Protein AF-A0A2X0KFT3-F1 (afdb_monomer_lite)

Sequence (91 aa):
MANLEIPAGLRLPRTGVCPETRALARERTARLRAAVARLPARCAPLMDALLDDPTADYRTLAARLGVPRGSIGPTRAHCLDCLRRRLGPDV

Secondary structure (DSSP, 8-state):
----PPPGGG-----S--HHHHHHHHHHHHHHHHHHTTS-TTTHHHHHHHHH-TT--HHHHHHHHTS-GGGHHHHHHHHHHHHHHHH-TT-

Foldseek 3Di:
DDDPPDPPVVPDPCPDDDPVNVVVVVVVVVLLLVLLVPFPPLQSLLVVVCVVPVPDDLVRSCVVSVHDSVCSVVSNVVSVVSSDVSSDPPD

Radius of gyration: 20.77 Å; chains: 1; bounding box: 53×31×50 Å

InterPro domains:
  IPR013324 RNA polymerase sigma factor, region 3/4-like [SSF88659] (17-88)
  IPR036388 Winged helix-like DNA-binding domain superfamily [G3DSA:1.10.10.10] (10-88)

pLDDT: mean 86.43, std 13.91, range [39.88, 96.19]

Structure (mmCIF, N/CA/C/O backbone):
data_AF-A0A2X0KFT3-F1
#
_entry.id   AF-A0A2X0KFT3-F1
#
loop_
_atom_site.group_PDB
_atom_site.id
_atom_site.type_symbol
_atom_site.label_atom_id
_atom_site.label_alt_id
_atom_site.label_comp_id
_atom_site.label_asym_id
_atom_site.label_entity_id
_atom_site.label_seq_id
_atom_site.pdbx_PDB_ins_code
_atom_site.Cartn_x
_atom_site.Cartn_y
_atom_site.Cartn_z
_atom_site.occupancy
_atom_site.B_iso_or_equiv
_atom_site.auth_seq_id
_atom_site.auth_comp_id
_atom_site.auth_asym_id
_atom_site.auth_atom_id
_atom_site.pdbx_PDB_model_num
ATOM 1 N N . MET A 1 1 ? 38.422 -18.696 -36.023 1.00 39.88 1 MET A N 1
ATOM 2 C CA . MET A 1 1 ? 37.571 -18.088 -34.976 1.00 39.88 1 MET A CA 1
ATOM 3 C C . MET A 1 1 ? 37.362 -16.620 -35.319 1.00 39.88 1 MET A C 1
ATOM 5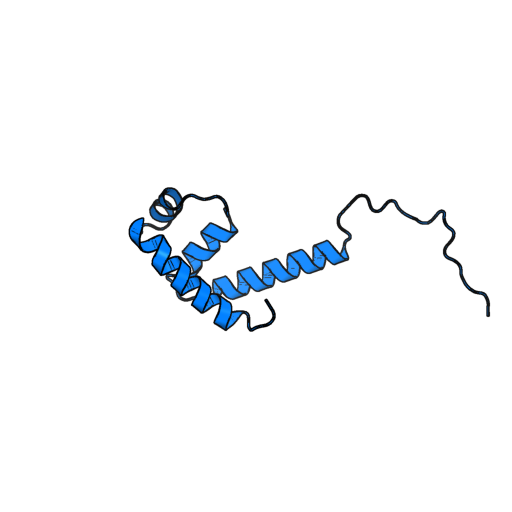 O O . MET A 1 1 ? 38.185 -15.800 -34.943 1.00 39.88 1 MET A O 1
ATOM 9 N N . ALA A 1 2 ? 36.332 -16.300 -36.108 1.00 51.28 2 ALA A N 1
ATOM 10 C CA . ALA A 1 2 ? 36.022 -14.914 -36.455 1.00 51.28 2 ALA A CA 1
ATOM 11 C C . ALA A 1 2 ? 35.238 -14.278 -35.302 1.00 51.28 2 ALA A C 1
ATOM 13 O O . ALA A 1 2 ? 34.150 -14.740 -34.961 1.00 51.28 2 ALA A O 1
ATOM 14 N N . ASN A 1 3 ? 35.826 -13.260 -34.678 1.00 53.19 3 ASN A N 1
ATOM 15 C CA . ASN A 1 3 ? 35.164 -12.434 -33.682 1.00 53.19 3 ASN A CA 1
ATOM 16 C C . ASN A 1 3 ? 34.073 -11.628 -34.400 1.00 53.19 3 ASN A C 1
ATOM 18 O O . ASN A 1 3 ? 34.391 -10.761 -35.212 1.00 53.19 3 ASN A O 1
ATOM 22 N N . LEU A 1 4 ? 32.799 -11.954 -34.171 1.00 62.06 4 LEU A N 1
ATOM 23 C CA . LEU A 1 4 ? 31.689 -11.210 -34.760 1.00 62.06 4 LEU A CA 1
ATOM 24 C C . LEU A 1 4 ? 31.510 -9.913 -33.960 1.00 62.06 4 LEU A C 1
ATOM 26 O O . LEU A 1 4 ? 30.713 -9.844 -33.026 1.00 62.06 4 LEU A O 1
ATOM 30 N N . GLU A 1 5 ? 32.311 -8.897 -34.281 1.00 62.16 5 GLU A N 1
ATOM 31 C CA . GLU A 1 5 ? 32.094 -7.554 -33.751 1.00 62.16 5 GLU A CA 1
ATOM 32 C C . GLU A 1 5 ? 30.737 -7.043 -34.235 1.00 62.16 5 GLU A C 1
ATOM 34 O O . GLU A 1 5 ? 30.454 -7.014 -35.434 1.00 62.16 5 GLU A O 1
ATOM 39 N N . ILE A 1 6 ? 29.878 -6.651 -33.292 1.00 65.19 6 ILE A N 1
ATOM 40 C CA . ILE A 1 6 ? 28.619 -5.985 -33.619 1.00 65.19 6 ILE A CA 1
ATOM 41 C C . ILE A 1 6 ? 28.987 -4.641 -34.262 1.00 65.19 6 ILE A C 1
ATOM 43 O O . ILE A 1 6 ? 29.588 -3.805 -33.580 1.00 65.19 6 ILE A O 1
ATOM 47 N N . PRO A 1 7 ? 28.649 -4.399 -35.543 1.00 60.50 7 PRO A N 1
ATOM 48 C CA . PRO A 1 7 ? 29.014 -3.162 -36.213 1.00 60.50 7 PRO A CA 1
ATOM 49 C C . PRO A 1 7 ? 28.406 -1.977 -35.462 1.00 60.50 7 PRO A C 1
ATOM 51 O O . PRO A 1 7 ? 27.223 -1.986 -35.112 1.00 60.50 7 PRO A O 1
ATOM 54 N N . ALA A 1 8 ? 29.217 -0.941 -35.230 1.00 59.09 8 ALA A N 1
ATOM 55 C CA . ALA A 1 8 ? 28.861 0.238 -34.437 1.00 59.09 8 ALA A CA 1
ATOM 56 C C . ALA A 1 8 ? 27.547 0.926 -34.881 1.00 59.09 8 ALA A C 1
ATOM 58 O O . ALA A 1 8 ? 26.915 1.618 -34.085 1.00 59.09 8 ALA A O 1
ATOM 59 N N . GLY A 1 9 ? 27.098 0.688 -36.120 1.00 56.53 9 GLY A N 1
ATOM 60 C CA . GLY A 1 9 ? 25.839 1.185 -36.681 1.00 56.53 9 GLY A CA 1
ATOM 61 C C . GLY A 1 9 ? 24.558 0.472 -36.221 1.00 56.53 9 GLY A C 1
ATOM 62 O O . GLY A 1 9 ? 23.478 1.000 -36.458 1.00 56.53 9 GLY A O 1
ATOM 63 N N . LEU A 1 10 ? 24.634 -0.676 -35.531 1.00 63.09 10 LEU A N 1
ATOM 64 C CA . LEU A 1 10 ? 23.456 -1.339 -34.934 1.00 63.09 10 LEU A CA 1
ATOM 65 C C . LEU A 1 10 ? 23.168 -0.857 -33.497 1.00 63.09 10 LEU A C 1
ATOM 67 O O . LEU A 1 10 ? 22.397 -1.468 -32.753 1.00 63.09 10 LEU A O 1
ATOM 71 N N . ARG A 1 11 ? 23.815 0.233 -33.065 1.00 63.34 11 ARG A N 1
ATOM 72 C CA . ARG A 1 11 ? 23.584 0.862 -31.764 1.00 63.34 11 ARG A CA 1
ATOM 73 C C . ARG A 1 11 ? 22.297 1.684 -31.835 1.00 63.34 11 ARG A C 1
ATOM 75 O O . ARG A 1 11 ? 22.333 2.895 -32.028 1.00 63.34 11 ARG A O 1
ATOM 82 N N . LEU A 1 12 ? 21.152 1.021 -31.673 1.00 65.88 12 LEU A N 1
ATOM 83 C CA . LEU A 1 12 ? 19.881 1.722 -31.505 1.00 65.88 12 LEU A CA 1
ATOM 84 C C . LEU A 1 12 ? 20.014 2.694 -30.318 1.00 65.88 12 LEU A C 1
ATOM 86 O O . LEU A 1 12 ? 20.469 2.276 -29.243 1.00 65.88 12 LEU A O 1
ATOM 90 N N . PRO A 1 13 ? 19.663 3.981 -30.482 1.00 62.66 13 PRO A N 1
ATOM 91 C CA . PRO A 1 13 ? 19.674 4.915 -29.372 1.00 62.66 13 PRO A CA 1
ATOM 92 C C . PRO A 1 13 ? 18.750 4.366 -28.279 1.00 62.66 13 PRO A C 1
ATOM 94 O O . PRO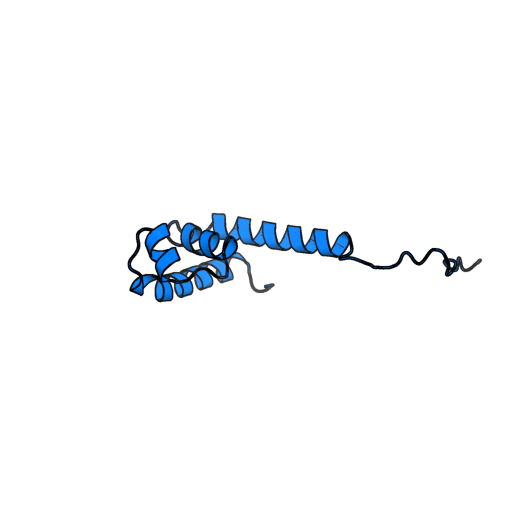 A 1 13 ? 17.581 4.072 -28.523 1.00 62.66 13 PRO A O 1
ATOM 97 N N . ARG A 1 14 ? 19.279 4.186 -27.061 1.00 62.03 14 ARG A N 1
ATOM 98 C CA . ARG A 1 14 ? 18.490 3.766 -25.891 1.00 62.03 14 ARG A CA 1
ATOM 99 C C . ARG A 1 14 ? 17.665 4.947 -25.379 1.00 62.03 14 ARG A C 1
ATOM 101 O O . ARG A 1 14 ? 17.859 5.422 -24.267 1.00 62.03 14 ARG A O 1
ATOM 108 N N . THR A 1 15 ? 16.768 5.462 -26.207 1.00 65.38 15 THR A N 1
ATOM 109 C CA . THR A 1 15 ? 15.817 6.510 -25.830 1.00 65.38 15 THR A CA 1
ATOM 110 C C . THR A 1 15 ? 14.585 5.838 -25.239 1.00 65.38 15 THR A C 1
ATOM 112 O O . THR A 1 15 ? 13.544 5.733 -25.881 1.00 65.38 15 THR A O 1
ATOM 115 N N . GLY A 1 16 ? 14.723 5.284 -24.035 1.00 72.94 16 GLY A N 1
ATOM 116 C CA . GLY A 1 16 ? 13.609 4.680 -23.311 1.00 72.94 16 GLY A CA 1
ATOM 117 C C . GLY A 1 16 ? 14.028 3.598 -22.324 1.00 72.94 16 GLY A C 1
ATOM 118 O O . GLY A 1 16 ? 15.119 3.038 -22.399 1.00 72.94 16 GLY A O 1
ATOM 119 N N . VAL A 1 17 ? 13.124 3.293 -21.392 1.00 81.38 17 VAL A N 1
ATOM 120 C CA . VAL A 1 17 ? 13.254 2.142 -20.493 1.00 81.38 17 VAL A CA 1
ATOM 121 C C . VAL A 1 17 ? 13.215 0.864 -21.337 1.00 81.38 17 VAL A C 1
ATOM 123 O O . VAL A 1 17 ? 12.212 0.607 -22.010 1.00 81.38 17 VAL A O 1
ATOM 126 N N . CYS A 1 18 ? 14.289 0.070 -21.307 1.00 87.81 18 CYS A N 1
ATOM 127 C CA . CYS A 1 18 ? 14.391 -1.166 -22.084 1.00 87.81 18 CYS A CA 1
ATOM 128 C C . CYS A 1 18 ? 13.250 -2.153 -21.749 1.00 87.81 18 CYS A C 1
ATOM 130 O O . CYS A 1 18 ? 12.723 -2.127 -20.626 1.00 87.81 18 CYS A O 1
ATOM 132 N N . PRO A 1 19 ? 12.854 -3.032 -22.692 1.00 89.69 19 PRO A N 1
ATOM 133 C CA . PRO A 1 19 ? 11.796 -4.020 -22.477 1.00 89.69 19 PRO A CA 1
ATOM 134 C C . PRO A 1 19 ? 11.982 -4.863 -21.210 1.00 89.69 19 PRO A C 1
ATOM 136 O O . PRO A 1 19 ? 11.014 -5.090 -20.487 1.00 89.69 19 PRO A O 1
ATOM 139 N N . GLU A 1 20 ? 13.217 -5.251 -20.895 1.00 91.62 20 GLU A N 1
ATOM 140 C CA . GLU A 1 20 ? 13.580 -6.024 -19.706 1.00 91.62 20 GLU A CA 1
ATOM 141 C C . GLU A 1 20 ? 13.254 -5.248 -18.427 1.00 91.62 20 GLU A C 1
ATOM 143 O O . GLU A 1 20 ? 12.594 -5.759 -17.526 1.00 91.62 20 GLU A O 1
ATOM 148 N N . THR A 1 21 ? 13.629 -3.969 -18.366 1.00 91.38 21 TH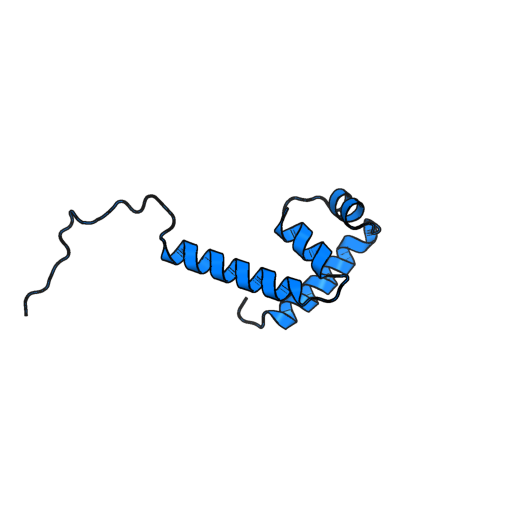R A N 1
ATOM 149 C CA . THR A 1 21 ? 13.330 -3.109 -17.215 1.00 91.38 21 THR A CA 1
ATOM 150 C C . THR A 1 21 ? 11.823 -2.909 -17.044 1.00 91.38 21 THR A C 1
ATOM 152 O O . THR A 1 21 ? 11.318 -2.926 -15.921 1.00 91.38 21 THR A O 1
ATOM 155 N N . ARG A 1 22 ? 11.070 -2.774 -18.146 1.00 92.94 22 ARG A N 1
ATOM 156 C CA . ARG A 1 22 ? 9.598 -2.704 -18.101 1.00 92.94 22 ARG A CA 1
ATOM 157 C C . ARG A 1 22 ? 8.979 -4.015 -17.619 1.00 92.94 22 ARG A C 1
ATOM 159 O O . ARG A 1 22 ? 8.011 -3.973 -16.861 1.00 92.94 22 ARG A O 1
ATOM 166 N N . ALA A 1 23 ? 9.511 -5.155 -18.055 1.00 94.88 23 ALA A N 1
ATOM 167 C CA . ALA A 1 23 ? 9.052 -6.472 -17.628 1.00 94.88 23 ALA A CA 1
ATOM 168 C C . ALA A 1 23 ? 9.271 -6.666 -16.121 1.00 94.88 23 ALA A C 1
ATOM 170 O O . ALA A 1 23 ? 8.318 -6.972 -15.407 1.00 94.88 23 ALA A O 1
ATOM 171 N N . LEU A 1 24 ? 10.472 -6.355 -15.624 1.00 94.81 24 LEU A N 1
ATOM 172 C CA . LEU A 1 24 ? 10.800 -6.423 -14.198 1.00 94.81 24 LEU A CA 1
ATOM 173 C C . LEU A 1 24 ? 9.934 -5.478 -13.353 1.00 94.81 24 LEU A C 1
ATOM 175 O O . LEU A 1 24 ? 9.477 -5.855 -12.275 1.00 94.81 24 LEU A O 1
ATOM 179 N N . ALA A 1 25 ? 9.667 -4.258 -13.829 1.00 93.12 25 ALA A N 1
ATOM 180 C CA . ALA A 1 25 ? 8.782 -3.326 -13.130 1.00 93.12 25 ALA A CA 1
ATOM 181 C C . ALA A 1 25 ? 7.351 -3.877 -13.017 1.00 93.12 25 ALA A C 1
ATOM 183 O O . ALA A 1 25 ? 6.774 -3.873 -11.931 1.00 93.12 25 ALA A O 1
ATOM 184 N N . ARG A 1 26 ? 6.799 -4.417 -14.115 1.00 95.06 26 ARG A N 1
ATOM 185 C CA . ARG A 1 26 ? 5.467 -5.046 -14.125 1.00 95.06 26 ARG A CA 1
ATOM 186 C C . ARG A 1 26 ? 5.398 -6.244 -13.188 1.00 95.06 26 ARG A C 1
ATOM 188 O O . ARG A 1 26 ? 4.428 -6.373 -12.449 1.00 95.06 26 ARG A O 1
ATOM 195 N N . GLU A 1 27 ? 6.423 -7.089 -13.194 1.00 95.31 27 GLU A N 1
ATOM 196 C CA . GLU A 1 27 ? 6.514 -8.250 -12.312 1.00 95.31 27 GLU A CA 1
ATOM 197 C C . GLU A 1 27 ? 6.536 -7.837 -10.835 1.00 95.31 27 GLU A C 1
ATOM 199 O O . GLU A 1 27 ? 5.773 -8.376 -10.032 1.00 95.31 27 GLU A O 1
ATOM 204 N N . ARG A 1 28 ? 7.343 -6.830 -10.476 1.00 93.00 28 ARG A N 1
ATOM 205 C CA . ARG A 1 28 ? 7.388 -6.272 -9.114 1.00 93.00 28 ARG A CA 1
ATOM 206 C C . ARG A 1 28 ? 6.031 -5.715 -8.688 1.00 93.00 28 ARG A C 1
ATOM 208 O O . ARG A 1 28 ? 5.554 -6.045 -7.603 1.00 93.00 28 ARG A O 1
ATOM 215 N N . THR A 1 29 ? 5.378 -4.927 -9.544 1.00 93.50 29 THR A N 1
ATOM 216 C CA . THR A 1 29 ? 4.036 -4.391 -9.269 1.00 93.50 29 THR A CA 1
ATOM 217 C C . THR A 1 29 ? 3.004 -5.507 -9.104 1.00 93.50 29 THR A C 1
ATOM 219 O O . THR A 1 29 ? 2.207 -5.459 -8.168 1.00 93.50 29 THR A O 1
ATOM 222 N N . ALA A 1 30 ? 3.029 -6.530 -9.962 1.00 94.31 30 ALA A N 1
ATOM 223 C CA . ALA A 1 30 ? 2.111 -7.663 -9.882 1.00 94.31 30 ALA A CA 1
ATOM 224 C C . ALA A 1 30 ? 2.301 -8.461 -8.583 1.00 94.31 30 ALA A C 1
ATOM 226 O O . ALA A 1 30 ? 1.321 -8.771 -7.907 1.00 94.31 30 ALA A O 1
ATOM 227 N N . ARG A 1 31 ? 3.553 -8.730 -8.186 1.00 94.38 31 ARG A N 1
ATOM 228 C CA . ARG A 1 31 ? 3.875 -9.385 -6.907 1.00 94.38 31 ARG A CA 1
ATOM 229 C C . ARG A 1 31 ? 3.374 -8.579 -5.711 1.00 94.38 31 ARG A C 1
ATOM 231 O O . ARG A 1 31 ? 2.750 -9.147 -4.818 1.00 94.38 31 ARG A O 1
ATOM 238 N N . LEU A 1 32 ? 3.589 -7.262 -5.715 1.00 94.06 32 LEU A N 1
ATOM 239 C CA . LEU A 1 32 ? 3.116 -6.375 -4.652 1.00 94.06 32 LEU A CA 1
ATOM 240 C C . LEU A 1 32 ? 1.585 -6.378 -4.546 1.00 94.06 32 LEU A C 1
ATOM 242 O O . LEU A 1 32 ? 1.052 -6.586 -3.458 1.00 94.06 32 LEU A O 1
ATOM 246 N N . ARG A 1 33 ? 0.872 -6.216 -5.668 1.00 95.12 33 ARG A N 1
ATOM 247 C CA . ARG A 1 33 ?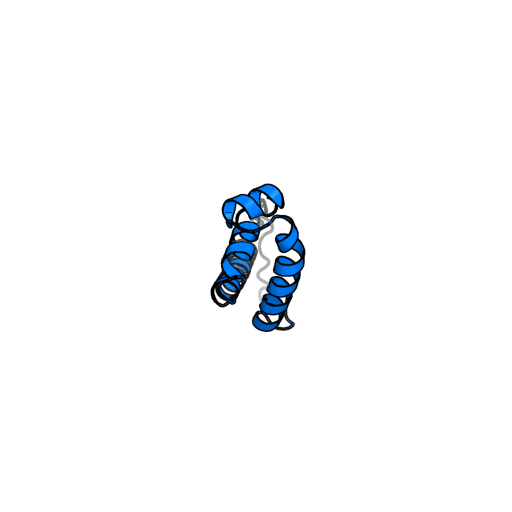 -0.601 -6.257 -5.706 1.00 95.12 33 ARG A CA 1
ATOM 248 C C . ARG A 1 33 ? -1.144 -7.609 -5.238 1.00 95.12 33 ARG A C 1
ATOM 250 O O . ARG A 1 33 ? -2.084 -7.650 -4.450 1.00 95.12 33 ARG A O 1
ATOM 257 N N . ALA A 1 34 ? -0.514 -8.715 -5.637 1.00 94.75 34 ALA A N 1
ATOM 258 C CA . ALA A 1 34 ? -0.890 -10.050 -5.172 1.00 94.75 34 ALA A CA 1
ATOM 259 C C . ALA A 1 34 ? -0.683 -10.230 -3.656 1.00 94.75 34 ALA A C 1
ATOM 261 O O . ALA A 1 34 ? -1.490 -10.883 -2.995 1.00 94.75 34 ALA A O 1
ATOM 262 N N . ALA A 1 35 ? 0.375 -9.644 -3.086 1.00 95.31 35 ALA A N 1
ATOM 263 C CA . ALA A 1 35 ? 0.604 -9.664 -1.643 1.00 95.31 35 ALA A CA 1
ATOM 264 C C . ALA A 1 35 ? -0.431 -8.818 -0.884 1.00 95.31 35 ALA A C 1
ATOM 266 O O . ALA A 1 35 ? -0.939 -9.264 0.148 1.00 95.31 35 ALA A O 1
ATOM 267 N N . VAL A 1 36 ? -0.789 -7.642 -1.413 1.00 96.19 36 VAL A N 1
ATOM 268 C CA . VAL A 1 36 ? -1.837 -6.773 -0.852 1.00 96.19 36 VAL A CA 1
ATOM 269 C C . VAL A 1 36 ? -3.197 -7.469 -0.844 1.00 96.19 36 VAL A C 1
ATOM 271 O O . VAL A 1 36 ? -3.860 -7.474 0.190 1.00 96.19 36 VAL A O 1
ATOM 274 N N . ALA A 1 37 ? -3.560 -8.166 -1.923 1.00 94.00 37 ALA A N 1
ATOM 275 C CA . ALA A 1 37 ? -4.810 -8.927 -2.010 1.00 94.00 37 ALA A CA 1
ATOM 276 C C . ALA A 1 37 ? -4.935 -10.056 -0.962 1.00 94.00 37 ALA A C 1
ATOM 278 O O . ALA A 1 37 ? -6.033 -10.532 -0.687 1.00 94.00 37 ALA A O 1
ATOM 279 N N . ARG A 1 38 ? -3.820 -10.492 -0.355 1.00 94.19 38 ARG A N 1
ATOM 280 C CA . ARG A 1 38 ? -3.771 -11.527 0.698 1.00 94.19 38 ARG A CA 1
ATOM 281 C C . ARG A 1 38 ? -3.661 -10.948 2.114 1.00 94.19 38 ARG A C 1
ATOM 283 O O . ARG A 1 38 ? -3.435 -11.696 3.077 1.00 94.19 38 ARG A O 1
ATOM 290 N N . LEU A 1 39 ? -3.724 -9.625 2.265 1.00 95.31 39 LEU A N 1
ATOM 291 C CA . LEU A 1 39 ? -3.728 -8.974 3.572 1.00 95.31 39 LEU A CA 1
ATOM 292 C C . LEU A 1 39 ? -5.066 -9.186 4.299 1.00 95.31 39 LEU A C 1
ATOM 294 O O . LEU A 1 39 ? -6.080 -9.480 3.669 1.00 95.31 39 LEU A O 1
ATOM 298 N N . PRO A 1 40 ? -5.098 -9.011 5.634 1.00 92.50 40 PRO A N 1
ATOM 299 C CA . PRO A 1 40 ? -6.354 -8.976 6.377 1.00 92.50 40 PRO A CA 1
ATOM 300 C C . PRO A 1 40 ? -7.310 -7.910 5.819 1.00 92.50 40 PRO A C 1
ATOM 302 O O . PRO A 1 40 ? -6.863 -6.865 5.345 1.00 92.50 40 PRO A O 1
ATOM 305 N N . ALA A 1 41 ? -8.622 -8.131 5.951 1.00 88.25 41 ALA A N 1
ATOM 306 C CA . ALA A 1 41 ? -9.665 -7.312 5.319 1.00 88.25 41 ALA A CA 1
ATOM 307 C C . ALA A 1 41 ? -9.570 -5.798 5.603 1.00 88.25 41 ALA A C 1
ATOM 309 O O . ALA A 1 41 ? -9.920 -4.990 4.752 1.00 88.25 41 ALA A O 1
ATOM 310 N N . ARG A 1 42 ? -9.058 -5.388 6.773 1.00 87.88 42 ARG A N 1
ATOM 311 C CA . ARG A 1 42 ? -8.862 -3.964 7.116 1.00 87.88 42 ARG A CA 1
ATOM 312 C C . ARG A 1 42 ? -7.642 -3.321 6.445 1.00 87.88 42 ARG A C 1
ATOM 314 O O . ARG A 1 42 ? -7.559 -2.100 6.391 1.00 87.88 42 ARG A O 1
ATOM 321 N N . CYS A 1 43 ? -6.695 -4.123 5.963 1.00 94.56 43 CYS A N 1
ATOM 322 C CA . CYS A 1 43 ? -5.417 -3.655 5.439 1.00 94.56 43 CYS A CA 1
ATOM 323 C C . CYS A 1 43 ? -5.375 -3.527 3.922 1.00 94.56 43 CYS A C 1
ATOM 325 O O . CYS A 1 43 ? -4.785 -2.564 3.434 1.00 94.56 43 CYS A O 1
ATOM 327 N N . ALA A 1 44 ? -5.996 -4.458 3.190 1.00 95.06 44 ALA A N 1
ATOM 328 C CA . ALA A 1 44 ? -6.006 -4.414 1.728 1.00 95.06 44 ALA A CA 1
ATOM 329 C C . ALA A 1 44 ? -6.574 -3.084 1.183 1.00 95.06 44 ALA A C 1
ATOM 331 O O . ALA A 1 44 ? -5.855 -2.430 0.433 1.00 95.06 44 ALA A O 1
ATOM 332 N N . PRO A 1 45 ? -7.733 -2.569 1.654 1.00 95.00 45 PRO A N 1
ATOM 333 C CA . PRO A 1 45 ? -8.302 -1.325 1.126 1.00 95.00 45 PRO A CA 1
ATOM 334 C C . PRO A 1 45 ? -7.401 -0.098 1.321 1.00 95.00 45 PRO A C 1
ATOM 336 O O . PRO A 1 45 ? -7.291 0.745 0.435 1.00 95.00 45 PRO A O 1
ATOM 339 N N . LEU A 1 46 ? -6.731 0.006 2.477 1.00 95.06 46 LEU A N 1
ATOM 340 C CA . LEU A 1 46 ? -5.809 1.111 2.747 1.00 95.06 46 LEU A CA 1
ATOM 341 C C . LEU A 1 46 ? -4.545 1.015 1.886 1.00 95.06 46 LEU A C 1
ATOM 343 O O . LEU A 1 46 ? -4.070 2.034 1.390 1.00 95.06 46 LEU A O 1
ATOM 347 N N . MET A 1 47 ? -3.985 -0.187 1.732 1.00 95.88 47 MET A N 1
ATOM 348 C CA . MET A 1 47 ? -2.794 -0.387 0.906 1.00 95.88 47 MET A CA 1
ATOM 349 C C . MET A 1 47 ? -3.105 -0.174 -0.577 1.00 95.88 47 MET A C 1
ATOM 351 O O . MET A 1 47 ? -2.338 0.511 -1.241 1.00 95.88 47 MET A O 1
ATOM 355 N N . ASP A 1 48 ? -4.235 -0.674 -1.080 1.00 95.50 48 ASP A N 1
ATOM 356 C CA . ASP A 1 48 ? -4.664 -0.441 -2.463 1.00 95.50 48 ASP A CA 1
ATOM 357 C C . ASP A 1 48 ? -4.873 1.048 -2.745 1.00 95.50 48 ASP A C 1
ATOM 359 O O . ASP A 1 48 ? -4.326 1.559 -3.718 1.00 95.50 48 ASP A O 1
ATOM 363 N N . ALA A 1 49 ? -5.548 1.779 -1.851 1.00 94.12 49 ALA A N 1
ATOM 364 C CA . ALA A 1 49 ? -5.742 3.219 -2.015 1.00 94.12 49 ALA A CA 1
ATOM 365 C C . ALA A 1 49 ? -4.414 4.001 -2.080 1.00 94.12 49 ALA A C 1
ATOM 367 O O . ALA A 1 49 ? -4.302 4.953 -2.847 1.00 94.12 49 ALA A O 1
ATOM 368 N N . LEU A 1 50 ? -3.404 3.589 -1.305 1.00 93.19 50 LEU A N 1
ATOM 369 C CA . LEU A 1 50 ? -2.059 4.180 -1.337 1.00 93.19 50 LEU A CA 1
ATOM 370 C C . LEU A 1 50 ? -1.256 3.783 -2.586 1.00 93.19 50 LEU A C 1
ATOM 372 O O . LEU A 1 50 ? -0.388 4.539 -3.014 1.00 93.19 50 LEU A O 1
ATOM 376 N N . LEU A 1 51 ? -1.499 2.596 -3.149 1.00 92.94 51 LEU A N 1
ATOM 377 C CA . LEU A 1 51 ? -0.871 2.157 -4.398 1.00 92.94 51 LEU A CA 1
ATOM 378 C C . LEU A 1 51 ? -1.500 2.817 -5.627 1.00 92.94 51 LEU A C 1
ATOM 380 O O . LEU A 1 51 ? -0.803 3.022 -6.618 1.00 92.94 51 LEU A O 1
ATOM 384 N N . ASP A 1 52 ? -2.796 3.114 -5.569 1.00 92.88 52 ASP A N 1
ATOM 385 C CA . ASP A 1 52 ? -3.521 3.826 -6.622 1.00 92.88 52 ASP A CA 1
ATOM 386 C C . ASP A 1 52 ? -3.190 5.324 -6.614 1.00 92.88 52 ASP A C 1
ATOM 388 O O . ASP A 1 52 ? -3.009 5.919 -7.675 1.00 92.88 52 ASP A O 1
ATOM 392 N N . ASP A 1 53 ? -3.074 5.92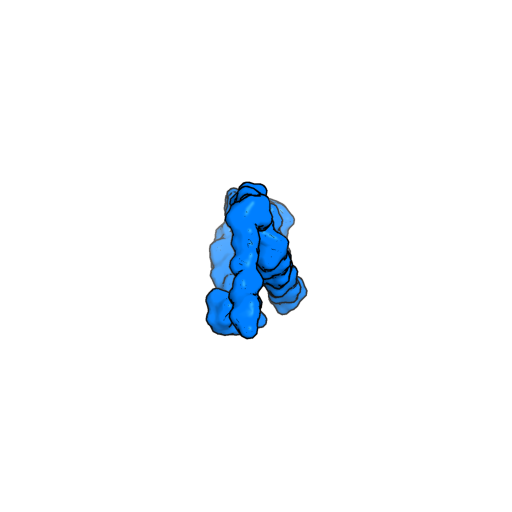6 -5.427 1.00 93.50 53 ASP A N 1
ATOM 393 C CA . ASP A 1 53 ? -2.719 7.333 -5.247 1.00 93.50 53 ASP A CA 1
ATOM 394 C C . ASP A 1 53 ? -1.704 7.502 -4.098 1.00 93.50 53 ASP A C 1
ATOM 396 O O . ASP A 1 53 ? -2.085 7.692 -2.936 1.00 93.50 53 ASP A O 1
ATOM 400 N N . PRO A 1 54 ? -0.392 7.472 -4.398 1.00 87.62 54 PRO A N 1
ATOM 401 C CA . PRO A 1 54 ? 0.653 7.626 -3.386 1.00 87.62 54 PRO A CA 1
ATOM 402 C C . PRO A 1 54 ? 0.712 9.039 -2.788 1.00 87.62 54 PRO A C 1
ATOM 404 O O . PRO A 1 54 ? 1.389 9.246 -1.780 1.00 87.62 54 PRO A O 1
ATOM 407 N N . THR A 1 55 ? 0.022 10.009 -3.397 1.00 91.69 55 THR A N 1
ATOM 408 C CA . THR A 1 55 ? -0.030 11.407 -2.951 1.00 91.69 55 THR A CA 1
ATOM 409 C C . THR A 1 55 ? -1.273 11.736 -2.126 1.00 91.69 55 THR A C 1
ATOM 411 O O . THR A 1 55 ? -1.381 12.851 -1.615 1.00 91.69 55 THR A O 1
ATOM 414 N N . ALA A 1 56 ? -2.191 10.779 -1.953 1.00 90.25 56 ALA A N 1
ATOM 415 C CA . ALA A 1 56 ? -3.429 10.985 -1.216 1.00 90.25 56 ALA A CA 1
ATOM 416 C C . ALA A 1 56 ? -3.171 11.442 0.229 1.00 90.25 56 ALA A C 1
ATOM 418 O O . ALA A 1 56 ? -2.441 10.806 0.997 1.00 90.25 56 ALA A O 1
ATOM 419 N N . ASP A 1 57 ? -3.839 12.524 0.635 1.00 92.31 57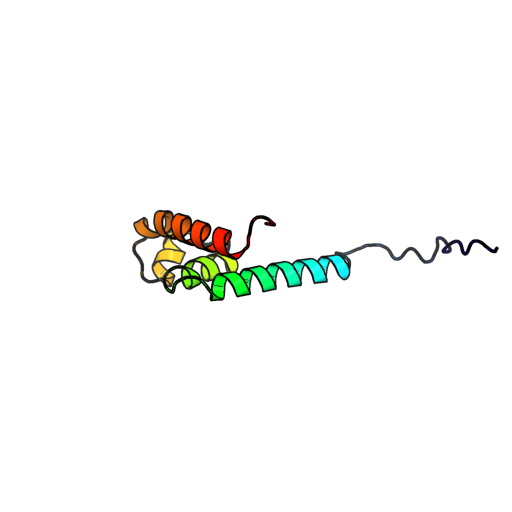 ASP A N 1
ATOM 420 C CA . ASP A 1 57 ? -3.800 12.975 2.022 1.00 92.31 57 ASP A CA 1
ATOM 421 C C . ASP A 1 57 ? -4.613 12.037 2.945 1.00 92.31 57 ASP A C 1
ATOM 423 O O . ASP A 1 57 ? -5.543 11.328 2.541 1.00 92.31 57 ASP A O 1
ATOM 427 N N . TYR A 1 58 ? -4.278 12.026 4.239 1.00 91.94 58 TYR A N 1
ATOM 428 C CA . TYR A 1 58 ? -4.951 11.155 5.215 1.00 91.94 58 TYR A CA 1
ATOM 429 C C . TYR A 1 58 ? -6.437 11.477 5.399 1.00 91.94 58 TYR A C 1
ATOM 431 O O . TYR A 1 58 ? -7.194 10.617 5.843 1.00 91.94 58 TYR A O 1
ATOM 439 N N . ARG A 1 59 ? -6.871 12.698 5.076 1.00 94.25 59 ARG A N 1
ATOM 440 C CA . ARG A 1 59 ? -8.283 13.092 5.142 1.00 94.25 59 ARG A CA 1
ATOM 441 C C . ARG A 1 59 ? -9.078 12.408 4.028 1.00 94.25 59 ARG A C 1
ATOM 443 O O . ARG A 1 59 ? -10.137 11.851 4.297 1.00 94.25 59 ARG A O 1
ATOM 450 N N . THR A 1 60 ? -8.544 12.411 2.815 1.00 94.25 60 THR A N 1
ATOM 451 C CA . THR A 1 60 ? -9.122 11.792 1.622 1.00 94.25 60 THR A CA 1
ATOM 452 C C . THR A 1 60 ? -9.170 10.283 1.784 1.00 94.25 60 THR A C 1
ATOM 454 O O . THR A 1 60 ? -10.209 9.679 1.537 1.00 94.25 60 THR A O 1
ATOM 457 N N . LEU A 1 61 ? -8.090 9.672 2.283 1.00 94.19 61 LEU A N 1
ATOM 458 C CA . LEU A 1 61 ? -8.069 8.239 2.584 1.00 94.19 61 LEU A CA 1
ATOM 459 C C . LEU A 1 61 ? -9.100 7.866 3.654 1.00 94.19 61 LEU A C 1
ATOM 461 O O . LEU A 1 61 ? -9.854 6.917 3.470 1.00 94.19 61 LEU A O 1
ATOM 465 N N . ALA A 1 62 ? -9.181 8.631 4.745 1.00 94.56 62 ALA A N 1
ATOM 466 C CA . ALA A 1 62 ? -10.157 8.393 5.807 1.00 94.56 62 ALA A CA 1
ATOM 467 C C . ALA A 1 62 ? -11.606 8.478 5.303 1.00 94.56 62 ALA A C 1
ATOM 469 O O . ALA A 1 62 ? -12.407 7.594 5.602 1.00 94.56 62 ALA A O 1
ATOM 470 N N . ALA A 1 63 ? -11.917 9.494 4.491 1.00 94.88 63 ALA A N 1
ATOM 471 C CA . ALA A 1 63 ? -13.231 9.659 3.877 1.00 94.88 63 ALA A CA 1
ATOM 472 C C . ALA A 1 63 ? -13.566 8.514 2.909 1.00 94.88 63 ALA A C 1
ATOM 474 O O . ALA A 1 63 ? -14.650 7.944 2.996 1.00 94.88 63 ALA A O 1
ATOM 475 N N . ARG A 1 64 ? -12.626 8.130 2.032 1.00 93.38 64 ARG A N 1
ATOM 476 C CA . ARG A 1 64 ? -12.803 7.018 1.080 1.00 93.38 64 ARG A CA 1
ATOM 477 C C . ARG A 1 64 ? -13.025 5.674 1.774 1.00 93.38 64 ARG A C 1
ATOM 479 O O . ARG A 1 64 ? -13.793 4.858 1.282 1.00 93.38 64 ARG A O 1
ATOM 486 N N . LEU A 1 65 ? -12.345 5.440 2.895 1.00 93.19 65 LEU A N 1
ATOM 487 C CA . LEU A 1 65 ? -12.381 4.167 3.619 1.00 93.19 65 LEU A CA 1
ATOM 488 C C . LEU A 1 65 ? -13.461 4.113 4.710 1.00 93.19 65 LEU A C 1
ATOM 490 O O . LEU A 1 65 ? -13.658 3.057 5.305 1.00 93.19 65 LEU A O 1
ATOM 494 N N . GLY A 1 66 ? -14.134 5.230 5.006 1.00 94.56 66 GLY A N 1
ATOM 495 C CA . GLY A 1 66 ? -15.139 5.304 6.069 1.00 94.56 66 GLY A CA 1
ATOM 496 C C . GLY A 1 66 ? -14.561 5.079 7.472 1.00 94.56 66 GLY A C 1
ATOM 497 O O . GLY A 1 66 ? -15.223 4.488 8.324 1.00 94.56 66 GLY A O 1
ATOM 498 N N . VAL A 1 67 ? -13.319 5.512 7.718 1.00 93.19 67 VAL A N 1
ATOM 499 C CA . VAL A 1 67 ? -12.619 5.326 9.004 1.00 93.19 67 VAL A CA 1
ATOM 500 C C . VAL A 1 67 ? -12.213 6.663 9.631 1.00 93.19 67 VAL A C 1
ATOM 502 O O . VAL A 1 67 ? -12.054 7.656 8.919 1.00 93.19 67 VAL A O 1
ATOM 505 N N . PRO A 1 68 ? -11.986 6.729 10.955 1.00 95.62 68 PRO A N 1
ATOM 506 C CA . PRO A 1 68 ? -11.485 7.944 11.588 1.00 95.62 68 PRO A CA 1
ATOM 507 C C . PRO A 1 68 ? -10.119 8.366 11.029 1.00 95.62 68 PRO A C 1
ATOM 509 O O . PRO A 1 68 ? -9.189 7.567 10.953 1.00 95.62 68 PRO A O 1
ATOM 512 N N . ARG A 1 69 ? -9.929 9.659 10.735 1.00 95.62 69 ARG A N 1
ATOM 513 C CA . ARG A 1 69 ? -8.623 10.181 10.274 1.00 95.62 69 ARG A CA 1
ATOM 514 C C . ARG A 1 69 ? -7.472 9.819 11.222 1.00 95.62 69 ARG A C 1
ATOM 516 O O . ARG A 1 69 ? -6.378 9.497 10.767 1.00 95.62 69 ARG A O 1
ATOM 523 N N . GLY A 1 70 ? -7.727 9.836 12.533 1.00 95.81 70 GLY A N 1
ATOM 524 C CA . GLY A 1 70 ? -6.744 9.476 13.561 1.00 95.81 70 GLY A CA 1
ATOM 525 C C . GLY A 1 70 ? -6.298 8.009 13.525 1.00 95.81 70 GLY A C 1
ATOM 526 O O . GLY A 1 70 ? -5.201 7.706 13.984 1.00 95.81 70 GLY A O 1
ATOM 527 N N . SER A 1 71 ? -7.089 7.100 12.940 1.00 94.25 71 SER A N 1
ATOM 528 C CA . SER A 1 71 ? -6.735 5.679 12.870 1.00 94.25 71 SER A CA 1
ATOM 529 C C . SER A 1 71 ? -5.831 5.334 11.685 1.00 94.25 71 SER A C 1
ATOM 531 O O . SER A 1 71 ? -5.247 4.250 11.683 1.00 94.25 71 SER A O 1
ATOM 533 N N . ILE A 1 72 ? -5.677 6.221 10.690 1.00 94.19 72 ILE A N 1
ATOM 534 C CA . ILE A 1 72 ? -4.898 5.945 9.468 1.00 94.19 72 ILE A CA 1
ATOM 535 C C . ILE A 1 72 ? -3.434 5.627 9.787 1.00 94.19 72 ILE A C 1
ATOM 537 O O . ILE A 1 72 ? -2.899 4.661 9.255 1.00 94.19 72 ILE A O 1
ATOM 541 N N . GLY A 1 73 ? -2.793 6.385 10.684 1.00 92.81 73 GLY A N 1
ATOM 542 C CA . GLY A 1 73 ? -1.389 6.172 11.060 1.00 92.81 73 GLY A CA 1
ATOM 543 C C . GLY A 1 73 ? -1.128 4.788 11.677 1.00 92.81 73 GLY A C 1
ATOM 544 O O . GLY A 1 73 ? -0.368 4.010 11.094 1.00 92.81 73 GLY A O 1
ATOM 545 N N . PRO A 1 74 ? -1.784 4.440 12.803 1.00 95.00 74 PRO A N 1
ATOM 546 C CA . PRO A 1 74 ? -1.652 3.119 13.422 1.00 95.00 74 PRO A CA 1
ATOM 547 C C . PRO A 1 74 ? -2.037 1.970 12.483 1.00 95.00 74 PRO A C 1
ATOM 549 O O . PRO A 1 74 ? -1.328 0.967 12.406 1.00 95.00 74 PRO A O 1
ATOM 552 N N . THR A 1 75 ? -3.118 2.137 11.710 1.00 94.62 75 THR A N 1
ATOM 553 C CA . THR A 1 75 ? -3.558 1.127 10.733 1.00 94.62 75 THR A CA 1
ATOM 554 C C . THR A 1 75 ? -2.493 0.921 9.662 1.00 94.62 75 THR A C 1
ATOM 556 O O . THR A 1 75 ? -2.117 -0.212 9.380 1.00 94.62 75 THR A O 1
ATOM 559 N N . ARG A 1 76 ? -1.931 2.001 9.107 1.00 94.75 76 ARG A N 1
ATOM 560 C CA . ARG A 1 76 ? -0.868 1.931 8.099 1.00 94.75 76 ARG A CA 1
ATOM 561 C C . ARG A 1 76 ? 0.360 1.194 8.627 1.00 94.75 76 ARG A C 1
ATOM 563 O O . ARG A 1 76 ? 0.870 0.323 7.929 1.00 94.75 76 ARG A O 1
ATOM 570 N N . ALA A 1 77 ? 0.814 1.508 9.841 1.00 95.38 77 ALA A N 1
ATOM 571 C CA . ALA A 1 77 ? 1.958 0.832 10.453 1.00 95.38 77 ALA A CA 1
ATOM 572 C C . ALA A 1 77 ? 1.712 -0.681 10.586 1.00 95.38 77 ALA A C 1
ATOM 574 O O . ALA A 1 77 ? 2.523 -1.481 10.116 1.00 95.38 77 ALA A O 1
ATOM 575 N N . HIS A 1 78 ? 0.555 -1.067 11.132 1.00 95.38 78 HIS A N 1
ATOM 576 C CA . HIS A 1 78 ? 0.160 -2.468 11.276 1.00 95.38 78 HIS A CA 1
ATOM 577 C C . HIS A 1 78 ? 0.053 -3.201 9.927 1.00 95.38 78 HIS A C 1
ATOM 579 O O . HIS A 1 78 ? 0.510 -4.336 9.777 1.00 95.38 78 HIS A O 1
ATOM 585 N N . CYS A 1 79 ? -0.525 -2.554 8.917 1.00 95.88 79 CYS A N 1
ATOM 586 C CA . CYS A 1 79 ? -0.700 -3.150 7.598 1.00 95.88 79 CYS A CA 1
ATOM 587 C C . CYS A 1 79 ? 0.622 -3.311 6.840 1.00 95.88 79 CYS A C 1
ATOM 589 O O . CYS A 1 79 ? 0.820 -4.336 6.189 1.00 95.88 79 CYS A O 1
ATOM 591 N N . LEU A 1 80 ? 1.553 -2.361 6.974 1.00 94.56 80 LEU A N 1
ATOM 592 C CA . LEU A 1 80 ? 2.904 -2.484 6.417 1.00 94.56 80 LEU A CA 1
ATOM 593 C C . LEU A 1 80 ? 3.690 -3.622 7.074 1.00 94.56 80 LEU A C 1
ATOM 595 O O . LEU A 1 80 ? 4.401 -4.350 6.390 1.00 94.56 80 LEU A O 1
ATOM 599 N N . ASP A 1 81 ? 3.545 -3.806 8.383 1.00 95.00 81 ASP A N 1
ATOM 600 C CA . ASP A 1 81 ? 4.136 -4.933 9.108 1.00 95.00 81 ASP A CA 1
ATOM 601 C C . ASP A 1 81 ? 3.571 -6.286 8.617 1.00 95.00 81 ASP A C 1
ATOM 603 O O . ASP A 1 81 ? 4.316 -7.211 8.285 1.00 95.00 81 ASP A O 1
ATOM 607 N N . CYS A 1 82 ? 2.249 -6.376 8.428 1.00 94.81 82 CYS A N 1
ATOM 608 C CA . CYS A 1 82 ? 1.611 -7.543 7.810 1.00 94.81 82 CYS A CA 1
ATOM 609 C C . CYS A 1 82 ? 2.070 -7.813 6.369 1.00 94.81 82 CYS A C 1
ATOM 611 O O . CYS A 1 82 ? 2.127 -8.980 5.963 1.00 94.81 82 CYS A O 1
ATOM 613 N N . LEU A 1 83 ? 2.350 -6.759 5.600 1.00 95.06 83 LEU A N 1
ATOM 614 C CA . LEU A 1 83 ? 2.800 -6.850 4.214 1.00 95.06 83 LEU A CA 1
ATOM 615 C C . LEU A 1 83 ? 4.257 -7.315 4.123 1.00 95.06 83 LEU A C 1
ATOM 617 O O . LEU A 1 83 ? 4.543 -8.230 3.356 1.00 95.06 83 LEU A O 1
ATOM 621 N N . ARG A 1 84 ? 5.155 -6.774 4.957 1.00 93.19 84 ARG A N 1
ATOM 622 C CA . ARG A 1 84 ? 6.562 -7.210 5.030 1.00 93.19 84 ARG A CA 1
ATOM 623 C C . ARG A 1 84 ? 6.685 -8.700 5.332 1.00 93.19 84 ARG A C 1
ATOM 625 O O . ARG A 1 84 ? 7.389 -9.410 4.625 1.00 93.19 84 ARG A O 1
ATOM 632 N N . ARG A 1 85 ? 5.911 -9.203 6.303 1.00 92.44 85 ARG A N 1
ATOM 633 C CA . ARG A 1 85 ? 5.865 -10.643 6.618 1.00 92.44 85 ARG A CA 1
ATOM 634 C C . ARG A 1 85 ? 5.461 -11.527 5.433 1.00 92.44 85 ARG A C 1
ATOM 636 O O . ARG A 1 85 ? 5.835 -12.691 5.401 1.00 92.44 85 ARG A O 1
ATOM 643 N N . ARG A 1 86 ? 4.678 -11.003 4.484 1.00 91.06 86 ARG A N 1
ATOM 644 C CA . ARG A 1 86 ? 4.210 -11.745 3.299 1.00 91.06 86 ARG A CA 1
ATOM 645 C C . ARG A 1 86 ? 5.165 -11.656 2.112 1.00 91.06 86 ARG A C 1
ATOM 647 O O . ARG A 1 86 ? 5.191 -12.585 1.315 1.00 91.06 86 ARG A O 1
ATOM 654 N N . LEU A 1 87 ? 5.883 -10.542 1.967 1.00 89.81 87 LEU A N 1
ATOM 655 C CA . LEU A 1 87 ? 6.834 -10.336 0.871 1.00 89.81 87 LEU A CA 1
ATOM 656 C C . LEU A 1 87 ? 8.173 -11.046 1.108 1.00 89.81 87 LEU A C 1
ATOM 658 O O . LEU A 1 87 ? 8.862 -11.346 0.139 1.00 89.81 87 LEU A O 1
ATOM 662 N N . GLY A 1 88 ? 8.506 -11.363 2.363 1.00 81.38 88 GLY A N 1
ATOM 663 C CA . GLY A 1 88 ? 9.810 -11.924 2.713 1.00 81.38 88 GLY A CA 1
ATOM 664 C C . GLY A 1 88 ? 10.908 -10.849 2.761 1.00 81.38 88 GLY A C 1
ATOM 665 O O . GLY A 1 88 ? 10.621 -9.670 2.554 1.00 81.38 88 GLY A O 1
ATOM 666 N N . PRO A 1 89 ? 12.154 -11.229 3.089 1.00 68.75 89 PRO A N 1
ATOM 667 C CA . PRO A 1 89 ? 13.273 -10.300 3.282 1.00 68.75 89 PRO A CA 1
ATOM 668 C C . PRO A 1 89 ? 13.854 -9.726 1.978 1.00 68.75 89 PRO A C 1
ATOM 670 O O . PRO A 1 89 ? 14.691 -8.835 2.039 1.00 68.75 89 PRO A O 1
ATOM 673 N N . ASP A 1 90 ? 13.424 -10.218 0.814 1.00 60.53 90 ASP A N 1
ATOM 674 C CA . ASP A 1 90 ? 13.988 -9.868 -0.499 1.00 60.53 90 ASP A CA 1
ATOM 675 C C . ASP A 1 90 ? 13.413 -8.565 -1.105 1.00 60.53 90 ASP A C 1
ATOM 677 O O . ASP A 1 90 ? 13.526 -8.335 -2.314 1.00 60.53 90 ASP A O 1
ATOM 681 N N . VAL A 1 91 ? 12.767 -7.728 -0.278 1.00 55.59 91 VAL A N 1
ATOM 682 C CA . VAL A 1 91 ? 12.245 -6.392 -0.630 1.00 55.59 91 VAL A CA 1
ATOM 683 C C . VAL A 1 91 ? 12.975 -5.279 0.110 1.00 55.59 91 VAL A C 1
ATOM 685 O O . VAL A 1 91 ? 13.202 -5.422 1.332 1.00 55.59 91 VAL A O 1
#

Organism: NCBI:txid2219663